Protein AF-A0A149VFZ0-F1 (afdb_monomer_lite)

Foldseek 3Di:
DPDDDDDPQPCVQVVVPHHDPCCVPDPVNQDDDDDPVVVVVVLVVVQVVLVVVPLVQWDKAQAPLDPGDPGIHTDSHLVCCCVVVHPDNHDHDDPVVVCCVPPVVVVVVVVVVCVVVVVVCCCVPVHDDDDCPPDPPDDDDDDDDDDDDDDDDDDDDDDDDDDDD

InterPro domains:
  IPR015246 Formate dehydrogenase, transmembrane [PF09163] (93-133)
  IPR017896 4Fe-4S ferredoxin-type, iron-sulphur binding domain [PF13247] (2-35)
  IPR038384 Formate dehydrogenase, C-terminal domain superfamily [G3DSA:1.20.5.480] (96-146)
  IPR051555 Formate Dehydrogenase Electron Transfer Unit [PTHR43545] (2-138)

Structure (mmCIF, N/CA/C/O backbone):
data_AF-A0A149VFZ0-F1
#
_entry.id   AF-A0A149VFZ0-F1
#
loop_
_atom_site.group_PDB
_atom_site.id
_atom_site.type_symbol
_atom_site.label_atom_id
_atom_site.label_alt_id
_atom_site.label_comp_id
_atom_site.label_asym_id
_atom_site.label_entity_id
_atom_site.label_seq_id
_atom_site.pdbx_PDB_ins_code
_atom_site.Cartn_x
_atom_site.Cartn_y
_atom_site.Cartn_z
_atom_site.occupancy
_atom_site.B_iso_or_equiv
_atom_site.auth_seq_id
_atom_site.auth_comp_id
_atom_site.auth_asym_id
_atom_site.auth_atom_id
_atom_site.pdbx_P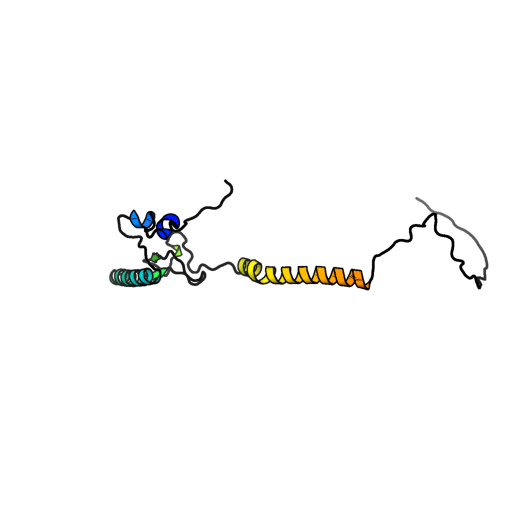DB_model_num
ATOM 1 N N . ASP A 1 1 ? 18.246 16.082 4.859 1.00 92.56 1 ASP A N 1
ATOM 2 C CA . ASP A 1 1 ? 19.322 15.399 4.103 1.00 92.56 1 ASP A CA 1
ATOM 3 C C . ASP A 1 1 ? 18.933 15.082 2.645 1.00 92.56 1 ASP A C 1
ATOM 5 O O . ASP A 1 1 ? 19.531 14.193 2.053 1.00 92.56 1 ASP A O 1
ATOM 9 N N . ASN A 1 2 ? 17.988 15.811 2.031 1.00 96.12 2 ASN A N 1
ATOM 10 C CA . ASN A 1 2 ? 17.520 15.574 0.652 1.00 96.12 2 ASN A CA 1
ATOM 11 C C . ASN A 1 2 ? 17.006 14.147 0.373 1.00 96.12 2 ASN A C 1
ATOM 13 O O . ASN A 1 2 ? 17.096 13.664 -0.754 1.00 96.12 2 ASN A O 1
ATOM 17 N N . LYS A 1 3 ? 16.452 13.469 1.387 1.00 97.38 3 LYS A N 1
ATOM 18 C CA . LYS A 1 3 ? 15.850 12.138 1.246 1.00 97.38 3 LYS A CA 1
ATOM 19 C C . LYS A 1 3 ? 14.356 12.168 1.545 1.00 97.38 3 LYS A C 1
ATOM 21 O O . LYS A 1 3 ? 13.873 12.991 2.321 1.00 97.38 3 LYS A O 1
ATOM 26 N N . ALA A 1 4 ? 13.632 11.245 0.921 1.00 97.75 4 ALA A N 1
ATOM 27 C CA . ALA A 1 4 ? 12.224 11.007 1.196 1.00 97.75 4 ALA A CA 1
ATOM 28 C C . ALA A 1 4 ? 12.068 9.960 2.305 1.00 97.75 4 ALA A C 1
ATOM 30 O O . ALA A 1 4 ? 12.750 8.935 2.301 1.00 97.75 4 ALA A O 1
ATOM 31 N N . TYR A 1 5 ? 11.118 10.194 3.209 1.00 97.50 5 TYR A N 1
ATOM 32 C CA . TYR A 1 5 ? 10.802 9.303 4.321 1.00 97.50 5 TYR A CA 1
ATOM 33 C C . TYR A 1 5 ? 9.300 9.070 4.400 1.00 97.50 5 TYR A C 1
ATOM 35 O O . TYR A 1 5 ? 8.498 9.943 4.074 1.00 97.50 5 TYR A O 1
ATOM 43 N N . LYS A 1 6 ? 8.919 7.870 4.829 1.00 98.12 6 LYS A N 1
ATOM 44 C CA . LYS A 1 6 ? 7.527 7.466 5.035 1.00 98.12 6 LYS A CA 1
ATOM 45 C C . LYS A 1 6 ? 7.466 6.306 6.021 1.00 98.12 6 LYS A C 1
ATOM 47 O O . LYS A 1 6 ? 8.500 5.775 6.421 1.00 98.12 6 LYS A O 1
ATOM 52 N N . CYS A 1 7 ? 6.250 5.872 6.340 1.00 98.06 7 CYS A N 1
ATOM 53 C CA . CYS A 1 7 ? 6.020 4.626 7.058 1.00 98.06 7 CYS A CA 1
ATOM 54 C C . CYS A 1 7 ? 6.787 3.455 6.409 1.00 98.06 7 CYS A C 1
ATOM 56 O O . CYS A 1 7 ? 6.730 3.244 5.191 1.00 98.06 7 CYS A O 1
ATOM 58 N N . THR A 1 8 ? 7.496 2.701 7.248 1.00 98.06 8 THR A N 1
ATOM 59 C CA . THR A 1 8 ? 8.270 1.504 6.885 1.00 98.06 8 THR A CA 1
ATOM 60 C C . THR A 1 8 ? 7.587 0.213 7.330 1.00 98.06 8 THR A C 1
ATOM 62 O O . THR A 1 8 ? 8.195 -0.848 7.249 1.00 98.06 8 THR A O 1
ATOM 65 N N . LEU A 1 9 ? 6.353 0.302 7.845 1.00 98.19 9 LEU A N 1
ATOM 66 C CA . LEU A 1 9 ? 5.644 -0.799 8.507 1.00 98.19 9 LEU A CA 1
ATOM 67 C C . LEU A 1 9 ? 6.463 -1.420 9.659 1.00 98.19 9 LEU A C 1
ATOM 69 O O . LEU A 1 9 ? 6.336 -2.604 9.943 1.00 98.19 9 LEU A O 1
ATOM 73 N N . CYS A 1 10 ? 7.330 -0.621 10.300 1.00 98.31 10 CYS A N 1
ATOM 74 C CA . CYS A 1 10 ? 8.295 -1.089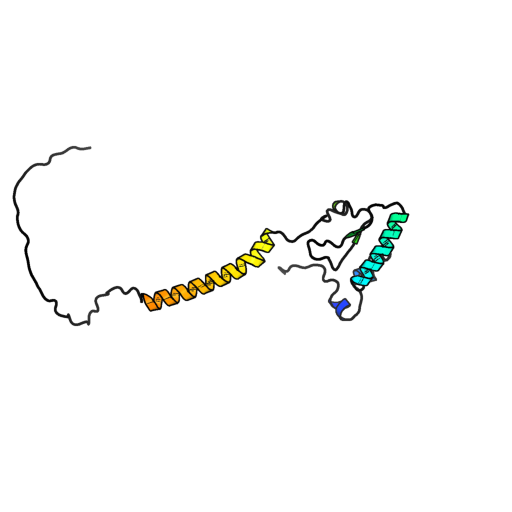 11.300 1.00 98.31 10 CYS A CA 1
ATOM 75 C C . CYS A 1 10 ? 9.077 -2.326 10.828 1.00 98.31 10 CYS A C 1
ATOM 77 O O . CYS A 1 10 ? 9.174 -3.309 11.560 1.00 98.31 10 CYS A O 1
ATOM 79 N N . ALA A 1 11 ? 9.594 -2.304 9.594 1.00 98.12 11 ALA A N 1
ATOM 80 C CA . ALA A 1 11 ? 10.326 -3.428 9.004 1.00 98.12 11 ALA A CA 1
ATOM 81 C C . ALA A 1 11 ? 11.443 -3.985 9.913 1.00 98.12 11 ALA A C 1
ATOM 83 O O . ALA A 1 11 ? 11.655 -5.193 9.970 1.00 98.12 11 ALA A O 1
ATOM 84 N N . ASP A 1 12 ? 12.110 -3.118 10.671 1.00 98.25 12 ASP A N 1
ATOM 85 C CA . ASP A 1 12 ? 13.096 -3.459 11.699 1.00 98.25 12 ASP A CA 1
ATOM 86 C C . ASP A 1 12 ? 12.522 -4.344 12.821 1.00 98.25 12 ASP A C 1
ATOM 88 O O . ASP A 1 12 ? 13.161 -5.305 13.233 1.00 98.25 12 ASP A O 1
ATOM 92 N N . ARG A 1 13 ? 11.295 -4.077 13.276 1.00 98.44 13 ARG A N 1
ATOM 93 C CA . ARG A 1 13 ? 10.596 -4.875 14.299 1.00 98.44 13 ARG A CA 1
ATOM 94 C C . ARG A 1 13 ? 9.982 -6.141 13.708 1.00 98.44 13 ARG A C 1
ATOM 96 O O . ARG A 1 13 ? 10.136 -7.224 14.268 1.00 98.44 13 ARG A O 1
ATOM 103 N N . VAL A 1 14 ? 9.320 -6.009 12.561 1.00 97.88 14 VAL A N 1
ATOM 104 C CA . VAL A 1 14 ? 8.611 -7.114 11.900 1.00 97.88 14 VAL A CA 1
ATOM 105 C C . VAL A 1 14 ? 9.585 -8.203 11.451 1.00 97.88 14 VAL A C 1
ATOM 107 O O . VAL A 1 14 ? 9.288 -9.383 11.613 1.00 97.88 14 VAL A O 1
ATOM 110 N N . SER A 1 15 ? 10.775 -7.831 10.966 1.00 97.69 15 SER A N 1
ATOM 111 C CA . SER A 1 15 ? 11.813 -8.792 10.551 1.00 97.69 15 SER A CA 1
ATOM 112 C C . SER A 1 15 ? 12.313 -9.703 11.678 1.00 97.69 15 SER A C 1
ATOM 114 O O . SER A 1 15 ? 12.816 -10.787 11.398 1.00 97.69 15 SER A O 1
ATOM 116 N N . VAL A 1 16 ? 12.132 -9.302 12.940 1.00 98.00 16 VAL A N 1
ATOM 117 C CA . VAL A 1 16 ? 12.484 -10.094 14.130 1.00 98.00 16 VAL A CA 1
ATOM 118 C C . VAL A 1 16 ? 11.249 -10.606 14.882 1.00 98.00 16 VAL A C 1
ATOM 120 O O . VAL A 1 16 ? 11.333 -10.949 16.059 1.00 98.00 16 VAL A O 1
ATOM 123 N N . GLY A 1 17 ? 10.086 -10.640 14.221 1.00 97.06 17 GLY A N 1
ATOM 124 C CA . GLY A 1 17 ? 8.852 -11.211 14.767 1.00 97.06 17 GLY A CA 1
ATOM 125 C C . GLY A 1 17 ? 8.110 -10.325 15.771 1.00 97.06 17 GLY A C 1
ATOM 126 O O . GLY A 1 17 ? 7.229 -10.810 16.474 1.00 97.06 17 GLY A O 1
ATOM 127 N N . GLN A 1 18 ? 8.441 -9.033 15.860 1.00 98.06 18 GLN A N 1
ATOM 128 C CA . GLN A 1 18 ? 7.699 -8.081 16.687 1.00 98.06 18 GLN A CA 1
ATOM 129 C C . GLN A 1 18 ? 6.669 -7.303 15.863 1.00 98.06 18 GLN A C 1
ATOM 131 O O . GLN A 1 18 ? 6.925 -6.897 14.732 1.00 98.06 18 GLN A O 1
ATOM 136 N N . GLU A 1 19 ? 5.525 -6.996 16.469 1.00 97.75 19 GLU A N 1
ATOM 137 C CA . GLU A 1 19 ? 4.519 -6.129 15.853 1.00 97.75 19 GLU A CA 1
ATOM 138 C C . GLU A 1 19 ? 4.993 -4.660 15.733 1.00 97.75 19 GLU A C 1
ATOM 140 O O . GLU A 1 19 ? 5.845 -4.205 16.520 1.00 97.75 19 GLU A O 1
ATOM 145 N N . PRO A 1 20 ? 4.435 -3.876 14.789 1.00 98.69 20 PRO A N 1
ATOM 146 C CA . PRO A 1 20 ? 4.727 -2.453 14.650 1.00 98.69 20 PRO A CA 1
ATOM 147 C C . PRO A 1 20 ? 4.468 -1.642 15.925 1.00 98.69 20 PRO A C 1
ATOM 149 O O . PRO A 1 20 ? 3.545 -1.911 16.690 1.00 98.69 20 PRO A O 1
ATOM 152 N N . ALA A 1 21 ? 5.257 -0.589 16.142 1.00 98.50 21 ALA A N 1
ATOM 153 C CA . ALA A 1 21 ? 5.163 0.226 17.355 1.00 98.50 21 ALA A CA 1
ATOM 154 C C . ALA A 1 21 ? 3.791 0.910 17.514 1.00 98.50 21 ALA A C 1
ATOM 156 O O . ALA A 1 21 ? 3.245 0.956 18.615 1.00 98.50 21 ALA A O 1
ATOM 157 N N . CYS A 1 22 ? 3.211 1.401 16.412 1.00 98.50 22 CYS A N 1
ATOM 158 C CA . CYS A 1 22 ? 1.883 2.018 16.413 1.00 98.50 22 CYS A CA 1
ATOM 159 C C . CYS A 1 22 ? 0.753 1.021 16.719 1.00 98.50 22 CYS A C 1
ATOM 161 O O . CYS A 1 22 ? -0.252 1.418 17.300 1.00 98.50 22 CYS A O 1
ATOM 163 N N . VAL A 1 23 ? 0.933 -0.258 16.374 1.00 98.44 23 VAL A N 1
ATOM 164 C CA . VAL A 1 23 ? -0.005 -1.337 16.718 1.00 98.44 23 VAL A CA 1
ATOM 165 C C . VAL A 1 23 ? 0.069 -1.588 18.220 1.00 98.44 23 VAL A C 1
ATOM 167 O O . VAL A 1 23 ? -0.925 -1.407 18.918 1.00 98.44 23 VAL A O 1
ATOM 170 N N . LYS A 1 24 ? 1.277 -1.861 18.732 1.00 98.00 24 LYS A N 1
ATOM 171 C CA . LYS A 1 24 ? 1.524 -2.151 20.152 1.00 98.00 24 LYS A CA 1
ATOM 172 C C . LYS A 1 24 ? 1.000 -1.071 21.099 1.00 98.00 24 LYS A C 1
ATOM 174 O O . LYS A 1 24 ? 0.543 -1.369 22.197 1.00 98.00 24 LYS A O 1
ATOM 179 N N . THR A 1 25 ? 1.120 0.197 20.707 1.00 98.38 25 THR A N 1
ATOM 180 C CA . THR A 1 25 ? 0.743 1.325 21.570 1.00 98.38 25 THR A CA 1
ATOM 181 C C . THR A 1 25 ? -0.739 1.692 21.508 1.00 98.38 25 THR A C 1
ATOM 183 O O . THR A 1 25 ? -1.154 2.551 22.284 1.00 98.38 25 THR A O 1
ATOM 186 N N . CYS A 1 26 ? -1.524 1.139 20.575 1.00 98.31 26 CYS A N 1
ATOM 187 C CA . CYS A 1 26 ? -2.909 1.556 20.368 1.00 98.31 26 CYS A CA 1
ATOM 188 C C . CYS A 1 26 ? -3.785 1.151 21.570 1.00 98.31 26 CYS A C 1
ATOM 190 O O . CYS A 1 26 ? -4.082 -0.031 21.732 1.00 98.31 26 CYS A O 1
ATOM 192 N N . PRO A 1 27 ? -4.257 2.102 22.398 1.00 98.25 27 PRO A N 1
ATOM 193 C CA . PRO A 1 27 ? -4.900 1.767 23.670 1.00 98.25 27 PRO A CA 1
ATOM 194 C C . PRO A 1 27 ? -6.287 1.137 23.495 1.00 98.25 27 PRO A C 1
ATOM 196 O O . PRO A 1 27 ? -6.751 0.404 24.361 1.00 98.25 27 PRO A O 1
ATOM 199 N N . THR A 1 28 ? -6.960 1.433 22.383 1.00 97.94 28 THR A N 1
ATOM 200 C CA . THR A 1 28 ? -8.310 0.944 22.076 1.00 97.94 28 THR A CA 1
ATOM 201 C C . THR A 1 28 ? -8.311 -0.300 21.193 1.00 97.94 28 THR A C 1
ATOM 203 O O . THR A 1 28 ? -9.384 -0.814 20.889 1.00 97.94 28 THR A O 1
ATOM 206 N N . GLY A 1 29 ? -7.143 -0.755 20.724 1.00 95.81 29 GLY A N 1
ATOM 207 C CA . GLY A 1 29 ? -7.058 -1.851 19.757 1.00 95.81 29 GLY A CA 1
ATOM 208 C C . GLY A 1 29 ? -7.636 -1.510 18.378 1.00 95.81 29 GLY A C 1
ATOM 209 O O . GLY A 1 29 ? -8.020 -2.406 17.637 1.00 95.81 29 GLY A O 1
ATOM 210 N N . ALA A 1 30 ? -7.709 -0.225 18.012 1.00 97.56 30 ALA A N 1
ATOM 211 C CA . ALA A 1 30 ? -8.190 0.201 16.693 1.00 97.56 30 ALA A CA 1
ATOM 212 C C . ALA A 1 30 ? -7.251 -0.199 15.539 1.00 97.56 30 ALA A C 1
ATOM 214 O O . ALA A 1 30 ? -7.662 -0.189 14.380 1.00 97.56 30 ALA A O 1
ATOM 215 N N . ILE A 1 31 ? -5.991 -0.517 15.845 1.00 98.12 31 ILE A N 1
ATOM 216 C CA . ILE A 1 31 ? -4.994 -0.974 14.880 1.00 98.12 31 ILE A CA 1
ATOM 217 C C . ILE A 1 31 ? -4.620 -2.407 15.254 1.00 98.12 31 ILE A C 1
ATOM 219 O O . ILE A 1 31 ? -4.164 -2.654 16.367 1.00 98.12 31 ILE A O 1
ATOM 223 N N . SER A 1 32 ? -4.789 -3.333 14.316 1.00 98.00 32 SER A N 1
ATOM 224 C CA . SER A 1 32 ? -4.414 -4.742 14.464 1.00 98.00 32 SER A CA 1
ATOM 225 C C . SER A 1 32 ? -3.367 -5.123 13.419 1.00 98.00 32 SER A C 1
ATOM 227 O O . SER A 1 32 ? -3.254 -4.473 12.376 1.00 98.00 32 SER A O 1
ATOM 229 N N . PHE A 1 33 ? -2.578 -6.157 13.705 1.00 98.44 33 PHE A N 1
ATOM 230 C CA . PHE A 1 33 ? -1.503 -6.621 12.832 1.00 98.44 33 PHE A CA 1
ATOM 231 C C . PHE A 1 33 ? -1.461 -8.147 12.776 1.00 98.44 33 PHE A C 1
ATOM 233 O O . PHE A 1 33 ? -1.666 -8.817 13.783 1.00 98.44 33 PHE A O 1
ATOM 240 N N . GLY A 1 34 ? -1.174 -8.680 11.592 1.00 97.56 34 GLY A N 1
ATOM 241 C CA . GLY A 1 34 ? -1.098 -10.110 11.310 1.00 97.56 34 GLY A CA 1
ATOM 242 C C . GLY A 1 34 ? -0.889 -10.342 9.818 1.00 97.56 34 GLY A C 1
ATOM 243 O O . GLY A 1 34 ? -0.540 -9.412 9.079 1.00 97.56 34 GLY A O 1
ATOM 244 N N . SER A 1 35 ? -1.112 -11.569 9.348 1.00 97.62 35 SER A N 1
ATOM 245 C CA . SER A 1 35 ? -1.086 -11.832 7.910 1.00 97.62 35 SER A CA 1
ATOM 246 C C . SER A 1 35 ? -2.230 -11.097 7.199 1.00 97.62 35 SER A C 1
ATOM 248 O O . SER A 1 35 ? -3.281 -10.814 7.777 1.00 97.62 35 SER A O 1
ATOM 250 N N . LYS A 1 36 ? -2.053 -10.789 5.907 1.00 97.88 36 LYS A N 1
ATOM 251 C CA . LYS A 1 36 ? -3.091 -10.080 5.139 1.00 97.88 36 LYS A CA 1
ATOM 252 C C . LYS A 1 36 ? -4.418 -10.856 5.108 1.00 97.88 36 LYS A C 1
ATOM 254 O O . LYS A 1 36 ? -5.463 -10.217 5.099 1.00 97.88 36 LYS A O 1
ATOM 259 N N . ALA A 1 37 ? -4.376 -12.190 5.097 1.00 98.19 37 ALA A N 1
ATOM 260 C CA . ALA A 1 37 ? -5.571 -13.032 5.126 1.00 98.19 37 ALA A CA 1
ATOM 261 C C . ALA A 1 37 ? -6.317 -12.896 6.464 1.00 98.19 37 ALA A C 1
ATOM 263 O O . ALA A 1 37 ? -7.465 -12.468 6.469 1.00 98.19 37 ALA A O 1
ATOM 264 N N . GLU A 1 38 ? -5.626 -13.103 7.589 1.00 97.88 38 GLU A N 1
ATOM 265 C CA . GLU A 1 38 ? -6.224 -12.977 8.929 1.00 97.88 38 GLU A CA 1
ATOM 266 C C . GLU A 1 38 ? -6.802 -11.578 9.175 1.00 97.88 38 GLU A C 1
ATOM 268 O O . GLU A 1 38 ? -7.859 -11.427 9.781 1.00 97.88 38 GLU A O 1
ATOM 273 N N . MET A 1 39 ? -6.134 -10.530 8.679 1.00 98.38 39 MET A N 1
ATOM 274 C CA . MET A 1 39 ? -6.634 -9.160 8.815 1.00 98.38 39 MET A CA 1
ATOM 275 C C . MET A 1 39 ? -7.876 -8.890 7.957 1.00 98.38 39 MET A C 1
ATOM 277 O O . MET A 1 39 ? -8.692 -8.051 8.335 1.00 98.38 39 MET A O 1
ATOM 281 N N . LYS A 1 40 ? -8.053 -9.589 6.826 1.00 98.44 40 LYS A N 1
ATOM 282 C CA . LYS A 1 40 ? -9.298 -9.527 6.043 1.00 98.44 40 LYS A CA 1
ATOM 283 C C . LYS A 1 40 ? -10.440 -10.236 6.757 1.00 98.44 40 LYS A C 1
ATOM 285 O O . LYS A 1 40 ? -11.540 -9.690 6.785 1.00 98.44 40 LYS A O 1
ATOM 290 N N . ASP A 1 41 ? -10.166 -11.377 7.377 1.00 98.44 41 ASP A N 1
ATOM 291 C CA . ASP A 1 41 ? -11.164 -12.117 8.152 1.00 98.44 41 ASP A CA 1
ATOM 292 C C . ASP A 1 41 ? -11.601 -11.314 9.387 1.00 98.44 41 ASP A C 1
ATOM 294 O O . ASP A 1 41 ? -12.793 -11.116 9.618 1.00 98.44 41 ASP A O 1
ATOM 298 N N . LEU A 1 42 ? -10.646 -10.733 10.125 1.00 98.31 42 LEU A N 1
ATOM 299 C CA . LEU A 1 42 ? -10.932 -9.832 11.246 1.00 98.31 42 LEU A CA 1
ATOM 300 C C . LEU A 1 42 ? -11.753 -8.610 10.804 1.00 98.31 42 LEU A C 1
ATOM 302 O O . LEU A 1 42 ? -12.701 -8.208 11.484 1.00 98.31 42 LEU A O 1
ATOM 306 N N . ALA A 1 43 ? -11.404 -8.019 9.659 1.00 98.44 43 ALA A N 1
ATOM 307 C CA . ALA A 1 43 ? -12.153 -6.905 9.098 1.00 98.44 43 ALA A CA 1
ATOM 308 C C . ALA A 1 43 ? -13.589 -7.300 8.732 1.00 98.44 43 ALA A C 1
ATOM 310 O O . ALA A 1 43 ? -14.500 -6.518 8.997 1.00 98.44 43 ALA A O 1
ATOM 311 N N . ALA A 1 44 ? -13.804 -8.491 8.164 1.00 98.38 44 ALA A N 1
ATOM 312 C CA . ALA A 1 44 ? -15.133 -8.989 7.817 1.00 98.38 44 ALA A CA 1
ATOM 313 C C . ALA A 1 44 ? -16.035 -9.080 9.056 1.00 98.38 44 ALA A C 1
ATOM 315 O O . ALA A 1 44 ? -17.106 -8.471 9.068 1.00 98.38 44 ALA A O 1
ATOM 316 N N . THR A 1 45 ? -15.547 -9.701 10.135 1.00 98.19 45 THR A N 1
ATOM 317 C CA . THR A 1 45 ? -16.254 -9.752 11.426 1.00 98.19 45 THR A CA 1
ATOM 318 C C . THR A 1 45 ? -16.594 -8.348 11.926 1.00 98.19 45 THR A C 1
ATOM 320 O O . THR A 1 45 ? -17.730 -8.060 12.306 1.00 98.19 45 THR A O 1
ATOM 323 N N . ARG A 1 46 ? -15.633 -7.417 11.868 1.00 98.19 46 ARG A N 1
ATOM 324 C CA . ARG A 1 46 ? -15.855 -6.041 12.327 1.00 98.19 46 ARG A CA 1
ATOM 325 C C . ARG A 1 46 ? -16.897 -5.294 11.490 1.00 98.19 46 ARG A C 1
ATOM 327 O O . ARG A 1 46 ? -17.645 -4.478 12.026 1.00 98.19 46 ARG A O 1
ATOM 334 N N . ILE A 1 47 ? -16.946 -5.543 10.186 1.00 98.44 47 ILE A N 1
ATOM 335 C CA . ILE A 1 47 ? -17.927 -4.938 9.278 1.00 98.44 47 ILE A CA 1
ATOM 336 C C . ILE A 1 47 ? -19.337 -5.429 9.607 1.00 98.44 47 ILE A C 1
ATOM 338 O O . ILE A 1 47 ? -20.258 -4.615 9.655 1.00 98.44 47 ILE A O 1
ATOM 342 N N . GLU A 1 48 ? -19.514 -6.723 9.876 1.00 98.31 48 GLU A N 1
ATOM 343 C CA . GLU A 1 48 ? -20.807 -7.285 10.286 1.00 98.31 48 GLU A CA 1
ATOM 344 C C . GLU A 1 48 ? -21.308 -6.665 11.597 1.00 98.31 48 GLU A C 1
ATOM 346 O O . GLU A 1 48 ? -22.465 -6.248 11.694 1.00 98.31 48 GLU A O 1
ATOM 351 N N . GLU A 1 49 ? -20.421 -6.498 12.581 1.00 97.94 49 GLU A N 1
ATOM 352 C CA . GLU A 1 49 ? -20.745 -5.798 13.827 1.00 97.94 49 GLU A CA 1
ATOM 353 C C . GLU A 1 49 ? -21.142 -4.333 13.617 1.00 97.94 49 GLU A C 1
ATOM 355 O O . GLU A 1 49 ? -21.991 -3.809 14.333 1.00 97.94 49 GLU A O 1
ATOM 360 N N . LEU A 1 50 ? -20.500 -3.631 12.683 1.00 98.19 50 LEU A N 1
ATOM 361 C CA . LEU A 1 50 ? -20.832 -2.237 12.391 1.00 98.19 50 LEU A CA 1
ATOM 362 C C . LEU A 1 50 ? -22.191 -2.130 11.699 1.00 98.19 50 LEU A C 1
ATOM 364 O O . LEU A 1 50 ? -22.995 -1.271 12.065 1.00 98.19 50 LEU A O 1
ATOM 368 N N . LYS A 1 51 ? -22.474 -3.031 10.757 1.00 98.12 51 LYS A N 1
ATOM 369 C CA . LYS A 1 51 ? -23.770 -3.099 10.076 1.00 98.12 51 LYS A CA 1
ATOM 370 C C . LYS A 1 51 ? -24.905 -3.394 11.052 1.00 98.12 51 LYS A C 1
ATOM 372 O O . LYS A 1 51 ? -25.919 -2.706 11.011 1.00 98.12 51 LYS A O 1
ATOM 377 N N . SER A 1 52 ? -24.716 -4.310 12.007 1.00 98.00 52 SER A N 1
ATOM 378 C CA . SER A 1 52 ? -25.736 -4.587 13.036 1.00 98.00 52 SER A CA 1
ATOM 379 C C . SER A 1 52 ? -26.019 -3.399 13.966 1.00 98.00 52 SER A C 1
ATOM 381 O O . SER A 1 52 ? -27.071 -3.343 14.597 1.00 98.00 52 SER A O 1
ATOM 383 N N . ARG A 1 53 ? -25.113 -2.414 14.017 1.00 97.50 53 ARG A N 1
ATOM 384 C CA . ARG A 1 53 ? -25.260 -1.160 14.773 1.00 97.50 53 ARG A CA 1
ATOM 385 C C . ARG A 1 53 ? -25.786 0.006 13.924 1.00 97.50 53 ARG A C 1
ATOM 387 O O . ARG A 1 53 ? -25.775 1.139 14.397 1.00 97.50 53 ARG A O 1
ATOM 394 N N . GLY A 1 54 ? -26.239 -0.253 12.695 1.00 97.38 54 GLY A N 1
ATOM 395 C CA . GLY A 1 54 ? -26.835 0.749 11.802 1.00 97.38 54 GLY A CA 1
ATOM 396 C C . GLY A 1 54 ? -25.849 1.457 10.866 1.00 97.38 54 GLY A C 1
ATOM 397 O O . GLY A 1 54 ? -26.198 2.472 10.267 1.00 97.38 54 GLY A O 1
ATOM 398 N N . HIS A 1 55 ? -24.617 0.957 10.722 1.00 97.44 55 HIS A N 1
ATOM 399 C CA . HIS A 1 55 ? -23.667 1.460 9.724 1.00 97.44 55 HIS A CA 1
ATOM 400 C C . HIS A 1 55 ? -23.744 0.640 8.428 1.00 97.44 55 HIS A C 1
ATOM 402 O O . HIS A 1 55 ? -22.840 -0.137 8.122 1.00 97.44 55 HIS A O 1
ATOM 408 N N . ASP A 1 56 ? -24.808 0.817 7.642 1.00 96.44 56 ASP A N 1
ATOM 409 C CA . ASP A 1 56 ? -25.039 0.039 6.409 1.00 96.44 56 ASP A CA 1
ATOM 410 C C . ASP A 1 56 ? -23.916 0.195 5.370 1.00 96.44 56 ASP A C 1
ATOM 412 O O . ASP A 1 56 ? -23.575 -0.748 4.653 1.00 96.44 56 ASP A O 1
ATOM 416 N N . GLY A 1 57 ? -23.298 1.380 5.332 1.00 96.44 57 GLY A N 1
ATOM 417 C CA . GLY A 1 57 ? -22.154 1.698 4.476 1.00 96.44 57 GLY A CA 1
ATOM 418 C C . GLY A 1 57 ? -20.818 1.134 4.967 1.00 96.44 57 GLY A C 1
ATOM 419 O O . GLY A 1 57 ? -19.789 1.438 4.364 1.00 96.44 57 GLY A O 1
ATOM 420 N N . ALA A 1 58 ? -20.784 0.351 6.050 1.00 98.25 58 ALA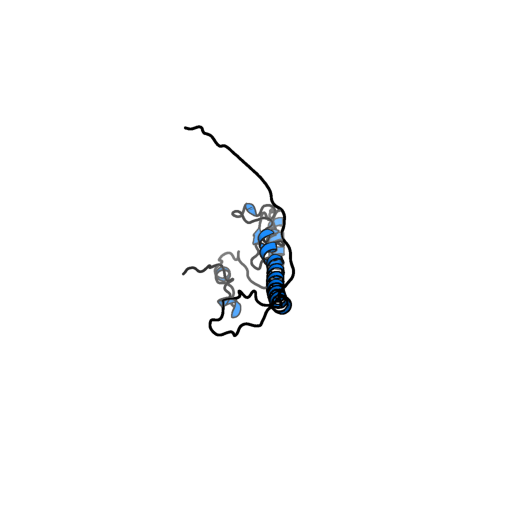 A N 1
ATOM 421 C CA . ALA A 1 58 ? -19.529 -0.164 6.577 1.00 98.25 58 ALA A CA 1
ATOM 422 C C . ALA A 1 58 ? -18.865 -1.155 5.611 1.00 98.25 58 ALA A C 1
ATOM 424 O O . ALA A 1 58 ? -19.518 -2.026 5.026 1.00 98.25 58 ALA A O 1
ATOM 425 N N . GLY A 1 59 ? -17.546 -1.048 5.467 1.00 98.19 59 GLY A N 1
ATOM 426 C CA . GLY A 1 59 ? -16.792 -1.870 4.528 1.00 98.19 59 GLY A CA 1
ATOM 427 C C . GLY A 1 59 ? -15.280 -1.784 4.704 1.00 98.19 59 GLY A C 1
ATOM 428 O O . GLY A 1 59 ? -14.761 -0.950 5.450 1.00 98.19 59 GLY A O 1
ATOM 429 N N . LEU A 1 60 ? -14.579 -2.674 4.001 1.00 98.31 60 LEU A N 1
ATOM 430 C CA . LEU A 1 60 ? -13.122 -2.741 3.971 1.00 98.31 60 LEU A CA 1
ATOM 431 C C . LEU A 1 60 ? -12.580 -1.870 2.836 1.00 98.31 60 LEU A C 1
ATOM 433 O O . LEU A 1 60 ? -12.948 -2.044 1.677 1.00 98.31 60 LEU A O 1
ATOM 437 N N . TYR A 1 61 ? -11.643 -0.991 3.163 1.00 98.38 61 TYR A N 1
ATOM 438 C CA . TYR A 1 61 ? -10.865 -0.234 2.196 1.00 98.38 61 TYR A CA 1
ATOM 439 C C . TYR A 1 61 ? -9.529 -0.953 1.916 1.00 98.38 61 TYR A C 1
ATOM 441 O O . TYR A 1 61 ? -8.571 -0.832 2.684 1.00 98.38 61 TYR A O 1
ATOM 449 N N . ASP A 1 62 ? -9.494 -1.718 0.817 1.00 97.81 62 ASP A N 1
ATOM 450 C CA . ASP A 1 62 ? -8.329 -2.423 0.233 1.00 97.81 62 ASP A CA 1
ATOM 451 C C . ASP A 1 62 ? -8.355 -2.218 -1.303 1.00 97.81 62 ASP A C 1
ATOM 453 O O . ASP A 1 62 ? -8.825 -3.091 -2.043 1.00 97.81 62 ASP A O 1
ATOM 457 N N . PRO A 1 63 ? -7.962 -1.028 -1.802 1.00 97.00 63 PRO A N 1
ATOM 458 C CA . PRO A 1 63 ? -8.260 -0.592 -3.167 1.00 97.00 63 PRO A CA 1
ATOM 459 C C . PRO A 1 63 ? -7.537 -1.423 -4.231 1.00 97.00 63 PRO A C 1
ATOM 461 O O . PRO A 1 63 ? -6.308 -1.526 -4.252 1.00 97.00 63 PRO A O 1
ATOM 464 N N . GLN A 1 64 ? -8.306 -1.973 -5.172 1.00 96.06 64 GLN A N 1
ATOM 465 C CA . GLN A 1 64 ? -7.778 -2.846 -6.225 1.00 96.06 64 GLN A CA 1
ATOM 466 C C . GLN A 1 64 ? -7.033 -2.088 -7.332 1.00 96.06 64 GLN A C 1
ATOM 468 O O . GLN A 1 64 ? -6.157 -2.672 -7.966 1.00 96.06 64 GLN A O 1
ATOM 473 N N . GLY A 1 65 ? -7.281 -0.784 -7.515 1.00 95.19 65 GLY A N 1
ATOM 474 C CA . GLY A 1 65 ? -6.561 0.055 -8.485 1.00 95.19 65 GLY A CA 1
ATOM 475 C C . GLY A 1 65 ? -5.042 0.150 -8.252 1.00 95.19 65 GLY A C 1
ATOM 476 O O . GLY A 1 65 ? -4.297 0.517 -9.162 1.00 95.19 65 GLY A O 1
ATOM 477 N N . VAL A 1 66 ? -4.566 -0.238 -7.062 1.00 96.56 66 VAL A N 1
ATOM 478 C CA . VAL A 1 66 ? -3.138 -0.377 -6.712 1.00 96.56 66 VAL A CA 1
ATOM 479 C C . VAL A 1 66 ? -2.731 -1.819 -6.368 1.00 96.56 66 VAL A C 1
ATOM 481 O O . VAL A 1 66 ? -1.652 -2.033 -5.824 1.00 96.56 66 VAL A O 1
ATOM 484 N N . GLY A 1 67 ? -3.573 -2.812 -6.677 1.00 95.88 67 GLY A N 1
ATOM 485 C CA . GLY A 1 67 ? -3.336 -4.227 -6.352 1.00 95.88 67 GLY A CA 1
ATOM 486 C C . GLY A 1 67 ? -3.623 -4.602 -4.891 1.00 95.88 67 GLY A C 1
ATOM 487 O O . GLY A 1 67 ? -3.183 -5.649 -4.414 1.00 95.88 67 GLY A O 1
ATOM 488 N N . GLY A 1 68 ? -4.356 -3.752 -4.168 1.00 96.81 68 GLY A N 1
ATOM 489 C CA . GLY A 1 68 ? -4.562 -3.859 -2.729 1.00 96.81 68 GLY A CA 1
ATOM 490 C C . GLY A 1 68 ? -3.394 -3.306 -1.906 1.00 96.81 68 GLY A C 1
ATOM 491 O O . GLY A 1 68 ? -2.301 -3.043 -2.400 1.00 96.81 68 GLY A O 1
ATOM 492 N N . THR A 1 69 ? -3.621 -3.124 -0.610 1.00 98.00 69 THR A N 1
ATOM 493 C CA . THR A 1 69 ? -2.675 -2.513 0.328 1.00 98.00 69 THR A CA 1
ATOM 494 C C . THR A 1 69 ? -2.293 -3.472 1.457 1.00 98.00 69 THR A C 1
ATOM 496 O O . THR A 1 69 ? -2.982 -4.453 1.738 1.00 98.00 69 THR A O 1
ATOM 499 N N . HIS A 1 70 ? -1.160 -3.206 2.111 1.00 97.94 70 HIS A N 1
ATOM 500 C CA . HIS A 1 70 ? -0.737 -3.903 3.340 1.00 97.94 70 HIS A CA 1
ATOM 501 C C . HIS A 1 70 ? -1.109 -3.137 4.619 1.00 97.94 70 HIS A C 1
ATOM 503 O O . HIS A 1 70 ? -0.782 -3.557 5.722 1.00 97.94 70 HIS A O 1
ATOM 509 N N . VAL A 1 71 ? -1.809 -2.015 4.458 1.00 98.12 71 VAL A N 1
ATOM 510 C CA . VAL A 1 71 ? -2.492 -1.273 5.515 1.00 98.12 71 VAL A CA 1
ATOM 511 C C . VAL A 1 71 ? -3.899 -1.030 4.990 1.00 98.12 71 VAL A C 1
ATOM 513 O O . VAL A 1 71 ? -4.064 -0.375 3.959 1.00 98.12 71 VAL A O 1
ATOM 516 N N . MET A 1 72 ? -4.888 -1.625 5.644 1.00 98.38 72 MET A N 1
ATOM 517 C CA . MET A 1 72 ? -6.295 -1.583 5.244 1.00 98.38 72 MET A CA 1
ATOM 518 C C . MET A 1 72 ? -7.104 -0.904 6.349 1.00 98.38 72 MET A C 1
ATOM 520 O O . MET A 1 72 ? -6.693 -0.915 7.510 1.00 98.38 72 MET A O 1
ATOM 524 N N . TYR A 1 73 ? -8.255 -0.333 5.998 1.00 98.50 73 TYR A N 1
ATOM 525 C CA . TYR A 1 73 ? -9.143 0.321 6.962 1.00 98.50 73 TYR A CA 1
ATOM 526 C C . TYR A 1 73 ? -10.523 -0.321 6.943 1.00 98.50 73 TYR A C 1
ATOM 528 O O . TYR A 1 73 ? -11.065 -0.584 5.873 1.00 98.50 73 TYR A O 1
ATOM 536 N N . VAL A 1 74 ? -11.121 -0.505 8.117 1.00 98.44 74 VAL A N 1
ATOM 537 C CA . VAL A 1 74 ? -12.565 -0.720 8.230 1.00 98.44 74 VAL A CA 1
ATOM 538 C C . VAL A 1 74 ? -13.211 0.644 8.424 1.00 98.44 74 VAL A C 1
ATOM 540 O O . VAL A 1 74 ? -12.966 1.317 9.425 1.00 98.44 74 VAL A O 1
ATOM 543 N N . LEU A 1 75 ? -14.003 1.067 7.446 1.00 98.31 75 LEU A N 1
ATOM 544 C CA . LEU A 1 75 ? -14.688 2.356 7.452 1.00 98.31 75 LEU A CA 1
ATOM 545 C C . LEU A 1 75 ? -16.157 2.139 7.800 1.00 98.31 75 LEU A C 1
ATOM 547 O O . LEU A 1 75 ? -16.754 1.164 7.353 1.00 98.31 75 LEU A O 1
ATOM 551 N N . THR A 1 76 ? -16.757 3.057 8.558 1.00 98.06 76 THR A N 1
ATOM 552 C CA . THR A 1 76 ? -18.213 3.067 8.797 1.00 98.06 76 THR A CA 1
ATOM 553 C C . THR A 1 76 ? -19.002 3.520 7.562 1.00 98.06 76 THR A C 1
ATOM 555 O O . THR A 1 76 ? -20.173 3.178 7.434 1.00 98.06 76 THR A O 1
ATOM 558 N N . HIS A 1 77 ? -18.356 4.261 6.655 1.00 97.25 77 HIS A N 1
ATOM 559 C CA . HIS A 1 77 ? -18.888 4.753 5.381 1.00 97.25 77 HIS A CA 1
ATOM 560 C C . HIS A 1 77 ? -17.887 4.482 4.248 1.00 97.25 77 HIS A C 1
ATOM 562 O O . HIS A 1 77 ? -17.246 5.387 3.710 1.00 97.25 77 HIS A O 1
ATOM 568 N N . ALA A 1 78 ? -17.698 3.209 3.907 1.00 97.00 78 ALA A N 1
ATOM 569 C CA . ALA A 1 78 ? -16.815 2.787 2.822 1.00 97.00 78 ALA A CA 1
ATOM 570 C C . ALA A 1 78 ? -17.316 3.220 1.429 1.00 97.00 78 ALA A C 1
ATOM 572 O O . ALA A 1 78 ? -16.545 3.214 0.475 1.00 97.00 78 ALA A O 1
ATOM 573 N N . ASP A 1 79 ? -18.582 3.627 1.303 1.00 95.56 79 ASP A N 1
ATOM 574 C CA . ASP A 1 79 ? -19.177 4.195 0.089 1.00 95.56 79 ASP A CA 1
ATOM 575 C C . ASP A 1 79 ? -18.690 5.625 -0.221 1.00 95.56 79 ASP A C 1
ATOM 577 O O . ASP A 1 79 ? -18.694 6.046 -1.390 1.00 95.56 79 ASP A O 1
ATOM 581 N N . LYS A 1 80 ? -18.252 6.349 0.820 1.00 96.81 80 LYS A N 1
ATOM 582 C CA . LYS A 1 80 ? -17.783 7.745 0.785 1.00 96.81 80 LYS A CA 1
ATOM 583 C C . LYS A 1 80 ? -16.438 7.902 1.507 1.00 96.81 80 LYS A C 1
ATOM 585 O O . LYS A 1 80 ? -16.347 8.676 2.464 1.00 96.81 80 LYS A O 1
ATOM 590 N N . PRO A 1 81 ? -15.379 7.186 1.089 1.00 97.31 81 PRO A N 1
ATOM 591 C CA . PRO A 1 81 ? -14.082 7.240 1.761 1.00 97.31 81 PRO A CA 1
ATOM 592 C C . PRO A 1 81 ? -13.517 8.668 1.838 1.00 97.31 81 PRO A C 1
ATOM 594 O O . PRO A 1 81 ? -12.833 9.006 2.799 1.00 97.31 81 PRO A O 1
ATOM 597 N N . GLU A 1 82 ? -13.879 9.555 0.912 1.00 97.69 82 GLU A N 1
ATOM 598 C CA . GLU A 1 82 ? -13.406 10.939 0.854 1.00 97.69 82 GLU A CA 1
ATOM 599 C C . GLU A 1 82 ? -13.731 11.751 2.118 1.00 97.69 82 GLU A C 1
ATOM 601 O O . GLU A 1 82 ? -13.019 12.712 2.428 1.00 97.69 82 GLU A O 1
ATOM 606 N N . MET A 1 83 ? -14.753 11.354 2.889 1.00 96.88 83 MET A N 1
ATOM 607 C CA . MET A 1 83 ? -15.072 11.991 4.171 1.00 96.88 83 MET A CA 1
ATOM 608 C C . MET A 1 83 ? -13.979 11.776 5.228 1.00 96.88 83 MET A C 1
ATOM 610 O O . MET A 1 83 ? -13.803 12.610 6.116 1.00 96.88 83 MET A O 1
ATOM 614 N N . TYR A 1 84 ? -13.198 10.699 5.113 1.00 97.12 84 TYR A N 1
ATOM 615 C CA . TYR A 1 84 ? -12.059 10.403 5.980 1.00 97.12 84 TYR A CA 1
ATOM 616 C C . TYR A 1 84 ? -10.823 11.170 5.505 1.00 97.12 84 TYR A C 1
ATOM 618 O O . TYR A 1 84 ? -9.846 10.600 5.028 1.00 97.12 84 TYR A O 1
ATOM 626 N N . HIS A 1 85 ? -10.883 12.497 5.619 1.00 97.38 85 HIS A N 1
ATOM 627 C CA . HIS A 1 85 ? -9.787 13.407 5.282 1.00 97.38 85 HIS A CA 1
ATOM 628 C C . HIS A 1 85 ? -9.264 13.251 3.838 1.00 97.38 85 HIS A C 1
ATOM 630 O O . HIS A 1 85 ? -8.057 13.189 3.602 1.00 97.38 85 HIS A O 1
ATOM 636 N N . ARG A 1 86 ? -10.177 13.238 2.853 1.00 96.38 86 ARG A N 1
ATOM 637 C CA . ARG A 1 86 ? -9.865 13.105 1.415 1.00 96.38 86 ARG A CA 1
ATOM 638 C C . ARG A 1 86 ? -9.167 11.788 1.060 1.00 96.38 86 ARG A C 1
ATOM 640 O O . ARG A 1 86 ? -8.344 11.759 0.144 1.00 96.38 86 ARG A O 1
ATOM 647 N N . 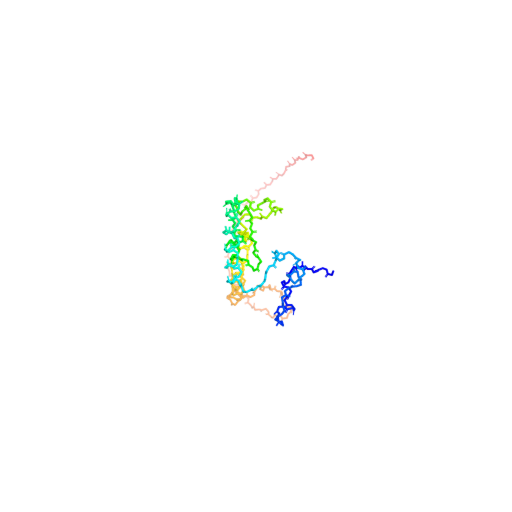LEU A 1 87 ? -9.496 10.703 1.763 1.00 97.81 87 LEU A N 1
ATOM 648 C CA . LEU A 1 87 ? -9.080 9.365 1.352 1.00 97.81 87 LEU A CA 1
ATOM 649 C C . LEU A 1 87 ? -9.653 9.077 -0.053 1.00 97.81 87 LEU A C 1
ATOM 651 O O . LEU A 1 87 ? -10.870 9.155 -0.229 1.00 97.81 87 LEU A O 1
ATOM 655 N N . PRO A 1 88 ? -8.817 8.797 -1.069 1.00 97.44 88 PRO A N 1
ATOM 656 C CA . PRO A 1 88 ? -9.295 8.588 -2.434 1.00 97.44 88 PRO A CA 1
ATOM 657 C C . PRO A 1 88 ? -10.241 7.390 -2.532 1.00 97.44 88 PRO A C 1
ATOM 659 O O . PRO A 1 88 ? -10.005 6.375 -1.895 1.00 97.44 88 PRO A O 1
ATOM 662 N N . LYS A 1 89 ? -11.280 7.465 -3.365 1.00 96.50 89 LYS A N 1
ATOM 663 C CA . LYS A 1 89 ? -12.229 6.352 -3.522 1.00 96.50 89 LYS A CA 1
ATOM 664 C C . LYS A 1 89 ? -11.722 5.198 -4.371 1.00 96.50 89 LYS A C 1
ATOM 666 O O . LYS A 1 89 ? -11.901 4.047 -3.994 1.00 96.50 89 LYS A O 1
ATOM 671 N N . ASP A 1 90 ? -11.077 5.511 -5.487 1.00 95.69 90 ASP A N 1
ATOM 672 C CA . ASP A 1 90 ? -10.503 4.515 -6.392 1.00 95.69 90 ASP A CA 1
ATOM 673 C C . ASP A 1 90 ? -9.087 4.937 -6.819 1.00 95.69 90 ASP A C 1
ATOM 675 O O . ASP A 1 90 ? -8.870 5.447 -7.927 1.00 95.69 90 ASP A O 1
ATOM 679 N N . PRO A 1 91 ? -8.102 4.845 -5.902 1.00 96.81 91 PRO A N 1
ATOM 680 C CA . PRO A 1 91 ? -6.733 5.206 -6.220 1.00 96.81 91 PRO A CA 1
ATOM 681 C C . PRO A 1 91 ? -6.141 4.209 -7.216 1.00 96.81 91 PRO A C 1
ATOM 683 O O . PRO A 1 91 ? -6.186 2.995 -7.019 1.00 96.81 91 PRO A O 1
ATOM 686 N N . HIS A 1 92 ? -5.506 4.743 -8.250 1.00 96.25 92 HIS A N 1
ATOM 687 C CA . HIS A 1 92 ? -4.786 3.980 -9.258 1.00 96.25 92 HIS A CA 1
ATOM 688 C C . HIS A 1 92 ? -3.503 4.712 -9.649 1.00 96.25 92 HIS A C 1
ATOM 690 O O . HIS A 1 92 ? -3.356 5.923 -9.454 1.00 96.25 92 HIS A O 1
ATOM 696 N N . ILE A 1 93 ? -2.548 3.973 -10.208 1.00 95.19 93 ILE A N 1
ATOM 697 C CA . ILE A 1 93 ? -1.335 4.578 -10.763 1.00 95.19 93 ILE A CA 1
ATOM 698 C C . ILE A 1 93 ? -1.728 5.380 -12.007 1.00 95.19 93 ILE A C 1
ATOM 700 O O . ILE A 1 93 ? -2.403 4.862 -12.894 1.00 95.19 93 ILE A O 1
ATOM 704 N N . SER A 1 94 ? -1.281 6.637 -12.082 1.00 94.69 94 SER A N 1
ATOM 705 C CA . SER A 1 94 ? -1.566 7.521 -13.217 1.00 94.69 94 SER A CA 1
ATOM 706 C C . SER A 1 94 ? -1.230 6.843 -14.559 1.00 94.69 94 SER A C 1
ATOM 708 O O . SER A 1 94 ? -0.096 6.371 -14.726 1.00 94.69 94 SER A O 1
ATOM 710 N N . PRO A 1 95 ? -2.154 6.846 -15.543 1.00 93.75 95 PRO A N 1
ATOM 711 C CA . PRO A 1 95 ? -1.914 6.261 -16.863 1.00 93.75 95 PRO A CA 1
ATOM 712 C C . PRO A 1 95 ? -0.679 6.836 -17.564 1.00 93.75 95 PRO A C 1
ATOM 714 O O . PRO A 1 95 ? 0.044 6.107 -18.241 1.00 93.75 95 PRO A O 1
ATOM 717 N N . PHE A 1 96 ? -0.396 8.124 -17.354 1.00 94.94 96 PHE A N 1
ATOM 718 C CA . PHE A 1 96 ? 0.782 8.787 -17.907 1.00 94.94 96 PHE A CA 1
ATOM 719 C C . PHE A 1 96 ? 2.084 8.230 -17.319 1.00 94.94 96 PHE A C 1
ATOM 721 O O . PHE A 1 96 ? 3.003 7.879 -18.057 1.00 94.94 96 PHE A O 1
ATOM 728 N N . VAL A 1 97 ? 2.149 8.089 -15.988 1.00 94.81 97 VAL A N 1
ATOM 729 C CA . VAL A 1 97 ? 3.316 7.503 -15.308 1.00 94.81 97 VAL A CA 1
ATOM 730 C C . VAL A 1 97 ? 3.517 6.062 -15.759 1.00 94.81 97 VAL A C 1
ATOM 732 O O . VAL A 1 97 ? 4.650 5.662 -16.030 1.00 94.81 97 VAL A O 1
ATOM 735 N N . ARG A 1 98 ? 2.423 5.304 -15.886 1.00 92.56 98 ARG A N 1
ATOM 736 C CA . ARG A 1 98 ? 2.456 3.930 -16.379 1.00 92.56 98 ARG A CA 1
ATOM 737 C 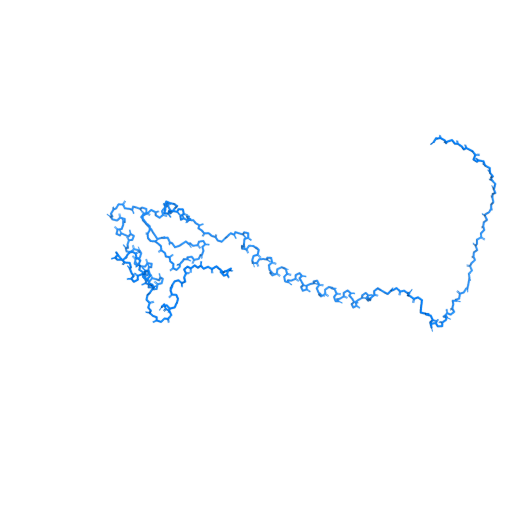C . ARG A 1 98 ? 3.021 3.861 -17.800 1.00 92.56 98 ARG A C 1
ATOM 739 O O . ARG A 1 98 ? 4.015 3.179 -18.016 1.00 92.56 98 ARG A O 1
ATOM 746 N N . GLY A 1 99 ? 2.486 4.647 -18.736 1.00 93.75 99 GLY A N 1
ATOM 747 C CA . GLY A 1 99 ? 2.962 4.687 -20.124 1.00 93.75 99 GLY A CA 1
ATOM 748 C C . GLY A 1 99 ? 4.433 5.099 -20.252 1.00 93.75 99 GLY A C 1
ATOM 749 O O . GLY A 1 99 ? 5.211 4.438 -20.943 1.00 93.75 99 GLY A O 1
ATOM 750 N N . TRP A 1 100 ? 4.848 6.134 -19.517 1.00 94.00 100 TRP A N 1
ATOM 751 C CA . TRP A 1 100 ? 6.251 6.550 -19.451 1.00 94.00 100 TRP A CA 1
ATOM 752 C C . TRP A 1 100 ? 7.167 5.440 -18.916 1.00 94.00 100 TRP A C 1
ATOM 754 O O . TRP A 1 100 ? 8.273 5.233 -19.421 1.00 94.00 100 TRP A O 1
ATOM 764 N N . LYS A 1 101 ? 6.746 4.723 -17.869 1.00 93.06 101 LYS A N 1
ATOM 765 C CA . LYS A 1 101 ? 7.590 3.704 -17.239 1.00 93.06 101 LYS A CA 1
ATOM 766 C C . LYS A 1 101 ? 7.637 2.395 -18.025 1.00 93.06 101 LYS A C 1
ATOM 768 O O . LYS A 1 101 ? 8.720 1.809 -18.042 1.00 93.06 101 LYS A O 1
ATOM 773 N N . GLU A 1 102 ? 6.526 1.979 -18.629 1.00 91.44 102 GLU A N 1
ATOM 774 C CA . GLU A 1 102 ? 6.346 0.656 -19.239 1.00 91.44 102 GLU A CA 1
ATOM 775 C C . GLU A 1 102 ? 6.649 0.626 -20.736 1.00 91.44 102 GLU A C 1
ATOM 777 O O . GLU A 1 102 ? 7.323 -0.293 -21.184 1.00 91.44 102 GLU A O 1
ATOM 782 N N . TRP A 1 103 ? 6.206 1.618 -21.513 1.00 92.00 103 TRP A N 1
ATOM 783 C CA . TRP A 1 103 ? 6.348 1.582 -22.974 1.00 92.00 103 TRP A CA 1
ATOM 784 C C . TRP A 1 103 ? 7.533 2.408 -23.468 1.00 92.00 103 TRP A C 1
ATOM 786 O O . TRP A 1 103 ? 8.328 1.939 -24.282 1.00 92.00 103 TRP A O 1
ATOM 796 N N . LEU A 1 104 ? 7.717 3.616 -22.925 1.00 94.69 104 LEU A N 1
ATOM 797 C CA . LEU A 1 104 ? 8.775 4.503 -23.414 1.00 94.69 104 LEU A CA 1
ATOM 798 C C . LEU A 1 104 ? 10.178 3.941 -23.151 1.00 94.69 104 LEU A C 1
ATOM 800 O O . LEU A 1 104 ? 11.074 4.135 -23.964 1.00 94.69 104 LEU A O 1
ATOM 804 N N . LYS A 1 105 ? 10.386 3.223 -22.041 1.00 94.19 105 LYS A N 1
ATOM 805 C CA . LYS A 1 105 ? 11.692 2.619 -21.741 1.00 94.19 105 LYS A CA 1
ATOM 806 C C . LYS A 1 105 ? 12.134 1.554 -22.746 1.00 94.19 105 LYS A C 1
ATOM 808 O O . LYS A 1 105 ? 13.232 1.713 -23.274 1.00 94.19 105 LYS A O 1
ATOM 813 N N . PRO A 1 106 ? 11.362 0.481 -23.011 1.00 95.38 106 PRO A N 1
ATOM 814 C CA . PRO A 1 106 ? 11.783 -0.525 -23.980 1.00 95.38 106 PRO A CA 1
ATOM 815 C C . PRO A 1 106 ? 11.881 0.056 -25.391 1.00 95.38 106 PRO A C 1
ATOM 817 O O . PRO A 1 106 ? 12.845 -0.238 -26.089 1.00 95.38 106 PRO A O 1
ATOM 820 N N . VAL A 1 107 ? 10.961 0.942 -25.792 1.00 96.88 107 VAL A N 1
ATOM 821 C CA . VAL A 1 107 ? 11.039 1.623 -27.096 1.00 96.88 107 VAL A CA 1
ATOM 822 C C . VAL A 1 107 ? 12.299 2.479 -27.198 1.00 96.88 107 VAL A C 1
ATOM 824 O O . VAL A 1 107 ? 13.020 2.393 -28.188 1.00 96.88 107 VAL A O 1
ATOM 827 N N . GLY A 1 108 ? 12.608 3.257 -26.160 1.00 96.38 108 GLY A N 1
ATOM 828 C CA . GLY A 1 108 ? 13.830 4.052 -26.099 1.00 96.38 108 GLY A CA 1
ATOM 829 C C . GLY A 1 108 ? 15.092 3.189 -26.149 1.00 96.38 108 GLY A C 1
ATOM 830 O O . GLY A 1 108 ? 16.027 3.520 -26.872 1.00 96.38 108 GLY A O 1
ATOM 831 N N . ALA A 1 109 ? 15.108 2.053 -25.445 1.00 97.06 109 ALA A N 1
ATOM 832 C CA . ALA A 1 109 ? 16.228 1.113 -25.473 1.00 97.06 109 ALA A CA 1
ATOM 833 C C . ALA A 1 109 ? 16.433 0.501 -26.870 1.00 97.06 109 ALA A C 1
ATOM 835 O O . ALA A 1 109 ? 17.559 0.454 -27.362 1.00 97.06 109 ALA A O 1
ATOM 836 N N . LEU A 1 110 ? 15.351 0.088 -27.536 1.00 98.12 110 LEU A N 1
ATOM 837 C CA . LEU A 1 110 ? 15.403 -0.419 -28.908 1.00 98.1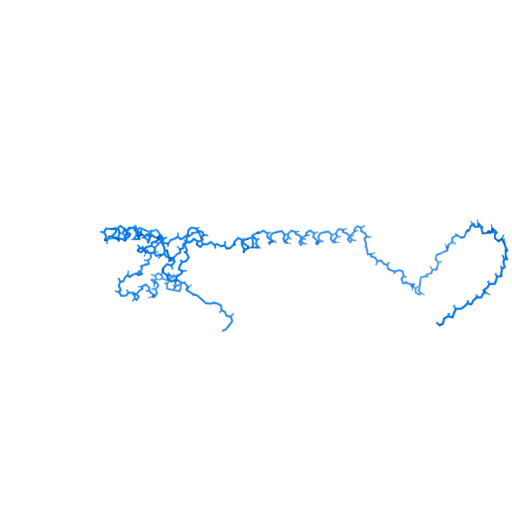2 110 LEU A CA 1
ATOM 838 C C . LEU A 1 110 ? 15.875 0.655 -29.892 1.00 98.12 110 LEU A C 1
ATOM 840 O O . LEU A 1 110 ? 16.748 0.384 -30.713 1.00 98.12 110 LEU A O 1
ATOM 844 N N . GLY A 1 111 ? 15.352 1.878 -29.782 1.00 98.25 111 GLY A N 1
ATOM 845 C CA . GLY A 1 111 ? 15.772 3.006 -30.615 1.00 98.25 111 GLY A CA 1
ATOM 846 C C . GLY A 1 111 ? 17.252 3.345 -30.438 1.00 98.25 111 GLY A C 1
ATOM 847 O O . GLY A 1 111 ? 17.946 3.612 -31.419 1.00 98.25 111 GLY A O 1
ATOM 848 N N . PHE A 1 112 ? 17.765 3.259 -29.209 1.00 98.44 112 PHE A N 1
ATOM 849 C CA . PHE A 1 112 ? 19.184 3.451 -28.922 1.00 98.44 112 PHE A CA 1
ATOM 850 C C . PHE A 1 112 ? 20.054 2.381 -29.601 1.00 98.44 112 PHE A C 1
ATOM 852 O O . PHE A 1 112 ? 21.008 2.719 -30.300 1.00 98.44 112 PHE A O 1
ATOM 859 N N . ILE A 1 113 ? 19.690 1.100 -29.472 1.00 98.50 113 ILE A N 1
ATOM 860 C CA . ILE A 1 113 ? 20.408 -0.013 -30.118 1.00 98.50 113 ILE A CA 1
ATOM 861 C C . ILE A 1 113 ? 20.376 0.127 -31.644 1.00 98.50 113 ILE A C 1
ATOM 863 O O . ILE A 1 113 ? 21.411 0.005 -32.296 1.00 98.50 113 ILE A O 1
ATOM 867 N N . ALA A 1 114 ? 19.203 0.419 -32.210 1.00 98.56 114 ALA A N 1
ATOM 868 C CA . ALA A 1 114 ? 19.031 0.596 -33.648 1.00 98.56 114 ALA A CA 1
ATOM 869 C C . ALA A 1 114 ? 19.875 1.760 -34.183 1.00 98.56 114 ALA A C 1
ATOM 871 O O . ALA A 1 114 ? 20.505 1.627 -35.228 1.00 98.56 114 ALA A O 1
ATOM 872 N N . THR A 1 115 ? 19.944 2.870 -33.443 1.00 98.69 115 THR A N 1
ATOM 873 C CA . THR A 1 115 ? 20.783 4.022 -33.804 1.00 98.69 115 THR A CA 1
ATOM 874 C C . THR A 1 115 ? 22.261 3.646 -33.847 1.00 98.69 115 THR A C 1
ATOM 876 O O . THR A 1 115 ? 22.938 3.956 -34.823 1.00 98.69 115 THR A O 1
ATOM 879 N N . LEU A 1 116 ? 22.767 2.945 -32.826 1.00 98.62 116 LEU A N 1
ATOM 880 C CA . LEU A 1 116 ? 24.170 2.520 -32.789 1.00 98.62 116 LEU A CA 1
ATOM 881 C C . LEU A 1 116 ? 24.505 1.536 -33.916 1.00 98.62 116 LEU A C 1
ATOM 883 O O . LEU A 1 116 ? 25.515 1.701 -34.596 1.00 98.62 116 LEU A O 1
ATOM 887 N N . ALA A 1 117 ? 23.647 0.539 -34.139 1.00 98.31 117 ALA A N 1
ATOM 888 C CA . ALA A 1 117 ? 23.828 -0.431 -35.215 1.00 98.31 117 ALA A CA 1
ATOM 889 C C . ALA A 1 117 ? 23.770 0.237 -36.597 1.00 98.31 117 ALA A C 1
ATOM 891 O O . ALA A 1 117 ? 24.601 -0.051 -37.456 1.00 98.31 117 ALA A O 1
ATOM 892 N N . GLY A 1 118 ? 22.829 1.164 -36.793 1.00 98.44 118 GLY A N 1
ATOM 893 C CA . GLY A 1 118 ? 22.697 1.942 -38.021 1.00 98.44 118 GLY A CA 1
ATOM 894 C C . GLY A 1 118 ? 23.913 2.828 -38.281 1.00 98.44 118 GLY A C 1
ATOM 895 O O . GLY A 1 118 ? 24.433 2.826 -39.392 1.00 98.44 118 GLY A O 1
ATOM 896 N N . ALA A 1 119 ? 24.419 3.523 -37.259 1.00 98.19 119 ALA A N 1
ATOM 897 C CA . ALA A 1 119 ? 25.628 4.336 -37.371 1.00 98.19 119 ALA A CA 1
ATOM 898 C C . ALA A 1 119 ? 26.860 3.487 -37.725 1.00 98.19 119 ALA A C 1
ATOM 900 O O . ALA A 1 119 ? 27.634 3.863 -38.603 1.00 98.19 119 ALA A O 1
ATOM 901 N N . PHE A 1 120 ? 27.015 2.320 -37.092 1.00 97.75 120 PHE A N 1
ATOM 902 C CA . PHE A 1 120 ? 28.095 1.384 -37.403 1.00 97.75 120 PHE A CA 1
ATOM 903 C C . PHE A 1 120 ? 28.001 0.859 -38.842 1.00 97.75 120 PHE A C 1
ATOM 905 O O . PHE A 1 120 ? 28.978 0.919 -39.585 1.00 97.75 120 PHE A O 1
ATOM 912 N N . ALA A 1 121 ? 26.819 0.399 -39.259 1.00 97.88 121 ALA A N 1
ATOM 913 C CA . ALA A 1 121 ? 26.595 -0.097 -40.613 1.00 97.88 121 ALA A CA 1
ATOM 914 C C . ALA A 1 121 ? 26.816 0.997 -41.672 1.00 97.88 121 ALA A C 1
ATOM 916 O O . ALA A 1 121 ? 27.453 0.737 -42.690 1.00 97.88 121 ALA A O 1
ATOM 917 N N . HIS A 1 122 ? 26.351 2.226 -41.415 1.00 98.00 122 HIS A N 1
ATOM 918 C CA . HIS A 1 122 ? 26.592 3.373 -42.290 1.00 98.00 122 HIS A CA 1
ATOM 919 C C . HIS A 1 122 ? 28.089 3.671 -42.416 1.00 98.00 122 HIS A C 1
ATOM 921 O O . HIS A 1 122 ? 28.582 3.845 -43.525 1.00 98.00 122 HIS A O 1
ATOM 927 N N . TYR A 1 123 ? 28.826 3.701 -41.301 1.00 97.06 123 TYR A N 1
ATOM 928 C CA . TYR A 1 123 ? 30.266 3.962 -41.318 1.00 97.06 123 TYR A CA 1
ATOM 929 C C . TYR A 1 123 ? 31.042 2.897 -42.104 1.00 97.06 123 TYR A C 1
ATOM 931 O O . TYR A 1 123 ? 31.876 3.245 -42.933 1.00 97.06 123 TYR A O 1
ATOM 939 N N . VAL A 1 124 ? 30.741 1.610 -41.894 1.00 97.19 124 VAL A N 1
ATOM 940 C CA . VAL A 1 124 ? 31.397 0.506 -42.619 1.00 97.19 124 VAL A CA 1
ATOM 941 C C . VAL A 1 124 ? 31.034 0.503 -44.109 1.00 97.19 124 VAL A C 1
ATOM 943 O O . VAL A 1 124 ? 31.887 0.197 -44.936 1.00 97.19 124 VAL A O 1
ATOM 946 N N . GLY A 1 125 ? 29.785 0.824 -44.462 1.00 97.06 125 GLY A N 1
ATOM 947 C CA . GLY A 1 125 ? 29.303 0.773 -45.845 1.00 97.06 125 GLY A CA 1
ATOM 948 C C . GLY A 1 125 ? 29.657 1.994 -46.699 1.00 97.06 125 GLY A C 1
ATOM 949 O O . GLY A 1 125 ? 29.979 1.835 -47.871 1.00 97.06 125 GLY A O 1
ATOM 950 N N . VAL A 1 126 ? 29.585 3.202 -46.134 1.00 95.75 126 VAL A N 1
ATOM 951 C CA . VAL A 1 126 ? 29.838 4.465 -46.857 1.00 95.75 126 VAL A CA 1
ATOM 952 C C . VAL A 1 126 ? 31.286 4.929 -46.692 1.00 95.75 126 VAL A C 1
ATOM 954 O O . VAL A 1 126 ? 31.841 5.546 -47.596 1.00 95.75 126 VAL A O 1
ATOM 957 N N . GLY A 1 127 ? 31.920 4.600 -45.566 1.00 90.44 127 GLY A N 1
ATOM 958 C CA . GLY A 1 127 ? 33.264 5.061 -45.241 1.00 90.44 127 GLY A CA 1
ATOM 959 C C . GLY A 1 127 ? 33.303 6.492 -44.684 1.00 90.44 127 GLY A C 1
ATOM 960 O O . GLY A 1 127 ? 32.272 7.162 -44.551 1.00 90.44 127 GLY A O 1
ATOM 961 N N . PRO A 1 128 ? 34.494 6.960 -44.279 1.00 93.00 128 PRO A N 1
ATOM 962 C CA . PRO A 1 128 ? 34.681 8.309 -43.763 1.00 93.00 128 PRO A CA 1
ATOM 963 C C . PRO A 1 128 ? 34.550 9.355 -44.878 1.00 93.00 128 PRO A C 1
ATOM 965 O O . PRO A 1 128 ? 34.991 9.135 -46.002 1.00 93.00 128 PRO A O 1
ATOM 968 N N . ASN A 1 129 ? 34.005 10.527 -44.548 1.00 91.62 129 ASN A N 1
ATOM 969 C CA . ASN A 1 129 ? 34.036 11.675 -45.452 1.00 91.62 129 ASN A CA 1
ATOM 970 C C . ASN A 1 129 ? 35.408 12.360 -45.358 1.00 91.62 129 ASN A C 1
ATOM 972 O O . ASN A 1 129 ? 35.668 13.090 -44.399 1.00 91.62 129 ASN A O 1
ATOM 976 N N . THR A 1 130 ? 36.294 12.081 -46.312 1.00 87.94 130 THR A N 1
ATOM 977 C CA . THR A 1 130 ? 37.620 12.700 -46.403 1.00 87.94 130 THR A CA 1
ATOM 978 C C . THR A 1 130 ? 37.555 13.987 -47.213 1.00 87.94 130 THR A C 1
ATOM 980 O O . THR A 1 130 ? 36.867 14.065 -48.227 1.00 87.94 130 THR A O 1
ATOM 983 N N . VAL A 1 131 ? 38.305 14.995 -46.780 1.00 80.75 131 VAL A N 1
ATOM 984 C CA . VAL A 1 131 ? 38.620 16.163 -47.602 1.00 80.75 131 VAL A CA 1
ATOM 985 C C . VAL A 1 131 ? 40.033 15.979 -48.136 1.00 80.75 131 VAL A C 1
ATOM 987 O O . VAL A 1 131 ? 40.926 15.623 -47.366 1.00 80.75 131 VAL A O 1
ATOM 990 N N . ASP A 1 132 ? 40.238 16.212 -49.430 1.00 74.12 132 ASP A N 1
ATOM 991 C CA . ASP A 1 132 ? 41.580 16.257 -50.005 1.00 74.12 132 ASP A CA 1
ATOM 992 C C . ASP A 1 132 ? 42.272 17.524 -49.486 1.00 74.12 132 ASP A C 1
ATOM 994 O O . ASP A 1 132 ? 42.129 18.614 -50.040 1.00 74.12 132 ASP A O 1
ATOM 998 N N . ILE A 1 133 ? 42.976 17.404 -48.360 1.00 65.50 133 ILE A N 1
ATOM 999 C CA . ILE A 1 133 ? 43.972 18.398 -47.962 1.00 65.50 133 ILE A CA 1
ATOM 1000 C C . ILE A 1 133 ? 45.184 18.114 -48.850 1.00 65.50 133 ILE A C 1
ATOM 1002 O O . ILE A 1 133 ? 45.679 16.989 -48.800 1.00 65.50 133 ILE A O 1
ATOM 1006 N N . PRO A 1 134 ? 45.649 19.069 -49.678 1.00 62.41 134 PRO A N 1
ATOM 1007 C CA . PRO A 1 134 ? 46.815 18.851 -50.520 1.00 62.41 134 PRO A CA 1
ATOM 1008 C C . PRO A 1 134 ? 48.004 18.450 -49.646 1.00 62.41 134 PRO A C 1
ATOM 1010 O O . PRO A 1 134 ? 48.501 19.260 -48.862 1.00 62.41 134 PRO A O 1
ATOM 1013 N N . ASP A 1 135 ? 48.423 17.193 -49.763 1.00 57.03 135 ASP A N 1
ATOM 1014 C CA . ASP A 1 135 ? 49.624 16.692 -49.113 1.00 57.03 135 ASP A CA 1
ATOM 1015 C C . ASP A 1 135 ? 50.825 17.378 -49.781 1.00 57.03 135 ASP A C 1
ATOM 1017 O O . ASP A 1 135 ? 51.003 17.229 -50.995 1.00 57.03 135 ASP A O 1
ATOM 1021 N N . PRO A 1 136 ? 51.670 18.127 -49.049 1.00 58.91 136 PRO A N 1
ATOM 1022 C CA . PRO A 1 136 ? 52.839 18.784 -49.635 1.00 58.91 136 PRO A CA 1
ATOM 1023 C C . PRO A 1 136 ? 53.903 17.795 -50.155 1.00 58.91 136 PRO A C 1
ATOM 1025 O O . PRO A 1 136 ? 54.905 18.230 -50.720 1.00 58.91 136 PRO A O 1
ATOM 1028 N N . GLU A 1 137 ? 53.699 16.484 -49.978 1.00 57.38 137 GLU A N 1
ATOM 1029 C CA . GLU A 1 137 ? 54.667 15.416 -50.261 1.00 57.38 137 GLU A CA 1
ATOM 1030 C C . GLU A 1 137 ? 54.151 14.344 -51.248 1.00 57.38 137 GLU A C 1
ATOM 1032 O O . GLU A 1 137 ? 54.867 13.386 -51.541 1.00 57.38 137 GLU A O 1
ATOM 1037 N N . ALA A 1 138 ? 52.942 14.485 -51.806 1.00 53.88 138 ALA A N 1
ATOM 1038 C CA . ALA A 1 138 ? 52.407 13.526 -52.778 1.00 53.88 138 ALA A CA 1
ATOM 1039 C C . ALA A 1 138 ? 52.822 13.877 -54.224 1.00 53.88 138 ALA A C 1
ATOM 1041 O O . ALA A 1 138 ? 52.460 14.929 -54.754 1.00 53.88 138 ALA A O 1
ATOM 1042 N N . GLU A 1 139 ? 53.575 12.986 -54.882 1.00 49.91 139 GLU A N 1
ATOM 1043 C CA . GLU A 1 139 ? 53.991 13.148 -56.283 1.00 49.91 139 GLU A CA 1
ATOM 1044 C C . GLU A 1 139 ? 52.788 13.176 -57.253 1.00 49.91 139 GLU A C 1
ATOM 1046 O O . GLU A 1 139 ? 51.860 12.372 -57.115 1.00 49.91 139 GLU A O 1
ATOM 1051 N N . PRO A 1 140 ? 52.783 14.058 -58.274 1.00 43.41 140 PRO A N 1
ATOM 1052 C CA . PRO A 1 140 ? 51.618 14.244 -59.128 1.00 43.41 140 PRO A CA 1
ATOM 1053 C C . PRO A 1 140 ? 51.451 13.084 -60.119 1.00 43.41 140 PRO A C 1
ATOM 1055 O O . PRO A 1 140 ? 52.249 12.895 -61.042 1.00 43.41 140 PRO A O 1
ATOM 1058 N N . ALA A 1 141 ? 50.356 12.334 -59.974 1.00 44.22 141 ALA A N 1
ATOM 1059 C CA . ALA A 1 141 ? 49.902 11.391 -60.988 1.00 44.22 141 ALA A CA 1
ATOM 1060 C C . ALA A 1 141 ? 49.427 12.150 -62.243 1.00 44.22 141 ALA A C 1
ATOM 1062 O O . ALA A 1 141 ? 48.557 13.019 -62.181 1.00 44.22 141 ALA A O 1
ATOM 1063 N N . LYS A 1 142 ? 50.030 11.819 -63.391 1.00 37.91 142 LYS A N 1
ATOM 1064 C CA . LYS A 1 142 ? 49.774 12.436 -64.701 1.00 37.91 142 LYS A CA 1
ATOM 1065 C C . LYS A 1 142 ? 48.315 12.264 -65.137 1.00 37.91 142 LYS A C 1
ATOM 1067 O O . LYS A 1 142 ? 47.836 11.141 -65.277 1.00 37.91 142 LYS A O 1
ATOM 1072 N N . GLN A 1 143 ? 47.659 13.384 -65.425 1.00 36.38 143 GLN A N 1
ATOM 1073 C CA . GLN A 1 143 ? 46.386 13.437 -66.144 1.00 36.38 143 GLN A CA 1
ATOM 1074 C C . GLN A 1 143 ? 46.620 13.204 -67.648 1.00 36.38 143 GLN A C 1
ATOM 1076 O O . GLN A 1 143 ? 47.609 13.717 -68.179 1.00 36.38 143 GLN A O 1
ATOM 1081 N N . PRO A 1 144 ? 45.734 12.494 -68.367 1.00 36.88 144 PRO A N 1
ATOM 1082 C CA . PRO A 1 144 ? 45.676 12.573 -69.819 1.00 36.88 144 PRO A CA 1
ATOM 1083 C C . PRO A 1 144 ? 44.727 13.706 -70.257 1.00 36.88 144 PRO A C 1
ATOM 1085 O O . PRO A 1 144 ? 43.514 13.618 -70.073 1.00 36.88 144 PRO A O 1
ATOM 1088 N N . GLU A 1 145 ? 45.313 14.751 -70.843 1.00 41.53 145 GLU A N 1
ATOM 1089 C CA . GLU A 1 145 ? 44.727 15.674 -71.838 1.00 41.53 145 GLU A CA 1
ATOM 1090 C C . GLU A 1 145 ? 44.287 14.884 -73.099 1.00 41.53 145 GLU A C 1
ATOM 1092 O O . GLU A 1 145 ? 44.853 13.827 -73.374 1.00 41.53 145 GLU A O 1
ATOM 1097 N N . GLU A 1 146 ? 43.341 15.259 -73.969 1.00 38.91 146 GLU A N 1
ATOM 1098 C CA . GLU A 1 146 ? 42.551 16.472 -74.241 1.00 38.91 146 GLU A CA 1
ATOM 1099 C C . GLU A 1 146 ? 41.556 16.119 -75.391 1.00 38.91 146 GLU A C 1
ATOM 1101 O O . GLU A 1 146 ? 41.801 15.160 -76.132 1.00 38.91 146 GLU A O 1
ATOM 1106 N N . LYS A 1 147 ? 40.451 16.874 -75.553 1.00 31.08 147 LYS A N 1
ATOM 1107 C CA . LYS A 1 147 ? 40.064 17.609 -76.797 1.00 31.08 147 LYS A CA 1
ATOM 1108 C C . LYS A 1 147 ? 38.678 18.245 -76.673 1.00 31.08 147 LYS A C 1
ATOM 1110 O O . LYS A 1 147 ? 37.693 17.550 -76.458 1.00 31.08 147 LYS A O 1
ATOM 1115 N N . GLU A 1 148 ? 38.639 19.579 -76.554 1.00 38.38 148 GLU A N 1
ATOM 1116 C CA . GLU A 1 148 ? 38.469 20.569 -77.652 1.00 38.38 148 GLU A CA 1
ATOM 1117 C C . GLU A 1 148 ? 37.006 20.587 -78.136 1.00 38.38 148 GLU A C 1
ATOM 1119 O O . GLU A 1 148 ? 36.451 19.550 -78.461 1.00 38.38 148 GLU A O 1
ATOM 1124 N N . THR A 1 149 ? 36.289 21.699 -78.265 1.00 28.95 149 THR A N 1
ATOM 1125 C CA . THR A 1 149 ? 36.701 23.069 -78.580 1.00 28.95 149 THR A CA 1
ATOM 1126 C C . THR A 1 149 ? 35.565 24.030 -78.230 1.00 28.95 149 THR A C 1
ATOM 1128 O O . THR A 1 149 ? 34.382 23.709 -78.333 1.00 28.95 149 THR A O 1
ATOM 1131 N N . VAL A 1 150 ? 35.965 25.243 -77.871 1.00 44.50 150 VAL A N 1
ATOM 1132 C CA . VAL A 1 150 ? 35.155 26.462 -77.816 1.00 44.50 150 VAL A CA 1
ATOM 1133 C C . VAL A 1 150 ? 35.185 27.130 -79.196 1.00 44.50 150 VAL A C 1
ATOM 1135 O O . VAL A 1 150 ? 36.258 27.170 -79.787 1.00 44.50 150 VAL A O 1
ATOM 1138 N N . ALA A 1 151 ? 34.060 27.680 -79.670 1.00 34.25 151 ALA A N 1
ATOM 1139 C CA . ALA A 1 151 ? 33.928 28.907 -80.496 1.00 34.25 151 ALA A CA 1
ATOM 1140 C C . ALA A 1 151 ? 32.529 28.923 -81.149 1.00 34.25 151 ALA A C 1
ATOM 1142 O O . ALA A 1 151 ? 32.013 27.869 -81.501 1.00 34.25 151 ALA A O 1
ATOM 1143 N N . ALA A 1 152 ? 31.818 30.036 -81.329 1.00 34.91 152 ALA A N 1
ATOM 1144 C CA . ALA A 1 152 ? 32.219 31.417 -81.618 1.00 34.91 152 ALA A CA 1
ATOM 1145 C C . ALA A 1 152 ? 31.169 32.375 -80.988 1.00 34.91 152 ALA A C 1
ATOM 1147 O O . ALA A 1 152 ? 29.991 32.020 -80.953 1.00 34.91 152 ALA A O 1
ATOM 1148 N N . SER A 1 153 ? 31.501 33.473 -80.287 1.00 31.95 153 SER A N 1
ATOM 1149 C CA . SER A 1 153 ? 31.969 34.794 -80.787 1.00 31.95 153 SER A CA 1
ATOM 1150 C C . SER A 1 153 ? 31.165 35.252 -82.011 1.00 31.95 153 SER A C 1
ATOM 1152 O O . SER A 1 153 ? 31.074 34.534 -82.997 1.00 31.95 153 SER A O 1
ATOM 1154 N N . ASP A 1 154 ? 30.424 36.354 -82.009 1.00 34.16 154 ASP A N 1
ATOM 1155 C CA . ASP A 1 154 ? 30.763 37.781 -81.866 1.00 34.16 154 ASP A CA 1
ATOM 1156 C C . ASP A 1 154 ? 29.401 38.515 -82.086 1.00 34.16 154 ASP A C 1
ATOM 1158 O O . ASP A 1 154 ? 28.482 37.907 -82.627 1.00 34.16 154 ASP A O 1
ATOM 1162 N N . THR A 1 155 ? 29.096 39.769 -81.755 1.00 30.39 155 THR A N 1
ATOM 1163 C CA . THR A 1 155 ? 29.860 41.006 -81.569 1.00 30.39 155 THR A CA 1
ATOM 1164 C C . THR A 1 155 ? 28.903 42.052 -80.963 1.00 30.39 155 THR A C 1
ATOM 1166 O O . THR A 1 155 ? 27.713 41.998 -81.256 1.00 30.39 155 THR A O 1
ATOM 1169 N N . ALA A 1 156 ? 29.474 43.054 -80.273 1.00 34.75 156 ALA A N 1
ATOM 1170 C CA . ALA A 1 156 ? 29.043 44.468 -80.230 1.00 34.75 156 ALA A CA 1
ATOM 1171 C C . ALA A 1 156 ? 27.655 44.810 -79.627 1.00 34.75 156 ALA A C 1
ATOM 1173 O O . ALA A 1 156 ? 26.682 44.103 -79.808 1.00 34.75 156 ALA A O 1
ATOM 1174 N N . GLN A 1 157 ? 27.401 45.920 -78.944 1.00 35.28 157 GLN A N 1
ATOM 1175 C CA . GLN A 1 157 ? 28.131 47.088 -78.462 1.00 35.28 157 GLN A CA 1
ATOM 1176 C C . GLN A 1 157 ? 27.101 47.856 -77.598 1.00 35.28 157 GLN A C 1
ATOM 1178 O O . GLN A 1 157 ? 25.896 47.720 -77.804 1.00 35.28 157 GLN A O 1
ATOM 1183 N N . ASP A 1 158 ? 27.611 48.709 -76.715 1.00 35.00 158 ASP A N 1
ATOM 1184 C CA . ASP A 1 158 ? 27.033 50.013 -76.377 1.00 35.00 158 ASP A CA 1
ATOM 1185 C C . ASP A 1 158 ? 25.922 50.187 -75.309 1.00 35.00 158 ASP A C 1
ATOM 1187 O O . ASP A 1 158 ? 24.771 49.781 -75.436 1.00 35.00 158 ASP A O 1
ATOM 1191 N N . GLU A 1 159 ? 26.349 50.970 -74.304 1.00 42.75 159 GLU A N 1
ATOM 1192 C CA . GLU A 1 159 ? 25.662 52.107 -73.669 1.00 42.75 159 GLU A CA 1
ATOM 1193 C C . GLU A 1 159 ? 24.724 51.841 -72.471 1.00 42.75 159 GLU A C 1
ATOM 1195 O O . GLU A 1 159 ? 23.532 51.557 -72.566 1.00 42.75 159 GLU A O 1
ATOM 1200 N N . HIS A 1 160 ? 25.305 52.079 -71.290 1.00 41.00 160 HIS A N 1
ATOM 1201 C CA . HIS A 1 160 ? 24.639 52.597 -70.091 1.00 41.00 160 HIS A CA 1
ATOM 1202 C C . HIS A 1 160 ? 24.260 54.075 -70.333 1.00 41.00 160 HIS A C 1
ATOM 1204 O O . HIS A 1 160 ? 25.061 54.782 -70.944 1.00 41.00 160 HIS A O 1
ATOM 1210 N N . PRO A 1 161 ? 23.132 54.605 -69.809 1.00 52.41 161 PRO A N 1
ATOM 1211 C CA . PRO A 1 161 ? 23.268 55.379 -68.569 1.00 52.41 161 PRO A CA 1
ATOM 1212 C C . PRO A 1 161 ? 22.062 55.406 -67.596 1.00 52.41 161 PRO A C 1
ATOM 1214 O O . PRO A 1 161 ? 20.910 55.533 -67.990 1.00 52.41 161 PRO A O 1
ATOM 1217 N N . ALA A 1 162 ? 22.422 55.433 -66.305 1.00 46.12 162 ALA A N 1
ATOM 1218 C CA . ALA A 1 162 ? 22.065 56.431 -65.278 1.00 46.12 162 ALA A CA 1
ATOM 1219 C C . ALA A 1 162 ? 20.679 56.506 -64.588 1.00 46.12 162 ALA A C 1
ATOM 1221 O O . ALA A 1 162 ? 19.623 56.513 -65.208 1.00 46.12 162 ALA A O 1
ATOM 1222 N N . GLY A 1 163 ? 20.763 56.791 -63.274 1.00 35.66 163 GLY A N 1
ATOM 1223 C CA . GLY A 1 163 ? 19.773 57.520 -62.453 1.00 35.66 163 GLY A CA 1
ATOM 1224 C C . GLY A 1 163 ? 19.490 56.827 -61.110 1.00 35.66 163 GLY A C 1
ATOM 1225 O O . GLY A 1 163 ? 18.748 55.856 -61.112 1.00 35.66 163 GLY A O 1
ATOM 1226 N N . ARG A 1 164 ? 20.205 57.111 -60.001 1.00 46.28 164 ARG A N 1
ATOM 1227 C CA . ARG A 1 164 ? 20.062 58.245 -59.038 1.00 46.28 164 ARG A CA 1
ATOM 1228 C C . ARG A 1 164 ? 18.714 58.158 -58.296 1.00 46.28 164 ARG A C 1
ATOM 1230 O O . ARG A 1 164 ? 17.689 58.097 -58.957 1.00 46.28 164 ARG A O 1
ATOM 1237 N N . GLU A 1 165 ? 18.658 58.044 -56.968 1.00 42.41 165 GLU A N 1
ATOM 1238 C CA . GLU A 1 165 ? 19.183 58.957 -55.927 1.00 42.41 165 GLU A CA 1
ATOM 1239 C C . GLU A 1 165 ? 19.914 58.275 -54.762 1.00 42.41 165 GLU A C 1
ATOM 1241 O O . GLU A 1 165 ? 19.591 57.111 -54.440 1.00 42.41 165 GLU A O 1
#

Secondary structure (DSSP, 8-state):
--------TTHHHHTTTPPPHHHHT-TT--S--S-HHHHHHHHHHHHHHHHHTT-TT-EEE--GGGT--SS-EEETTTT-GGGTTS--SS----HHHHHHHHTHHHHHHHHHHHHHHHHHHHHHHH---------TT---PPP----------------------

Sequence (165 aa):
DNKAYKCTLCADRVSVGQEPACVKTCPTGAISFGSKAEMKDLAATRIEELKSRGHDGAGLYDPQGVGGTHVMYVLTHADKPEMYHRLPKDPHISPFVRGWKEWLKPVGALGFIATLAGAFAHYVGVGPNTVDIPDPEAEPAKQPEEKETVAASDTAQDEHPAGRE

Radius of gyration: 40.6 Å; chains: 1; bounding box: 82×72×106 Å

pLDDT: mean 85.89, std 22.26, range [28.95, 98.69]

Organism: NCBI:txid178901